Protein AF-A0A966C659-F1 (afdb_monomer_lite)

pLDDT: mean 93.33, std 7.47, range [55.06, 97.69]

Foldseek 3Di:
DVLLVLCPPCSVVDPDDAFADPVRPHGDVVCVVVVPPAPPWDQAPVRDIDHDHDHPVVVCVRHVHDDDPPD

Radius of gyration: 13.42 Å; chains: 1; bounding box: 25×24×36 Å

Sequence (71 aa):
QAQKALFGKSVKLLPYVECSKPDGQSQTQICEDKKITGYPTWEFADGSRESGELSLATLATKTGCTYEDNN

Structure (mmCIF, N/CA/C/O backbone):
data_AF-A0A966C659-F1
#
_entry.id   AF-A0A966C659-F1
#
loop_
_atom_site.group_PDB
_atom_site.id
_atom_site.type_symbol
_atom_site.label_atom_id
_atom_site.label_alt_id
_atom_site.label_comp_id
_atom_site.label_asym_id
_atom_site.label_entity_id
_atom_site.label_seq_id
_atom_site.pdbx_PDB_ins_code
_atom_site.Cartn_x
_atom_site.Cartn_y
_atom_site.Cartn_z
_atom_site.occupancy
_atom_site.B_iso_or_equiv
_atom_site.auth_seq_id
_atom_site.auth_comp_id
_atom_site.auth_asym_id
_atom_site.auth_atom_id
_atom_site.pdbx_PDB_model_num
ATOM 1 N N . GLN A 1 1 ? -4.113 7.590 -0.579 1.00 76.69 1 GLN A N 1
ATOM 2 C CA . GLN A 1 1 ? -2.959 6.677 -0.415 1.00 76.69 1 GLN A CA 1
ATOM 3 C C . GLN A 1 1 ? -2.090 6.785 -1.660 1.00 76.69 1 GLN A C 1
ATOM 5 O O . GLN A 1 1 ? -2.649 6.697 -2.748 1.00 76.69 1 GLN A O 1
ATOM 10 N N . ALA A 1 2 ? -0.784 7.011 -1.514 1.00 90.31 2 ALA A N 1
ATOM 11 C CA . ALA A 1 2 ? 0.120 7.276 -2.639 1.00 90.31 2 ALA A CA 1
ATOM 12 C C . ALA A 1 2 ? 0.292 6.054 -3.573 1.00 90.31 2 ALA A C 1
ATOM 14 O O . ALA A 1 2 ? 0.127 6.200 -4.781 1.00 90.31 2 ALA A O 1
ATOM 15 N N . GLN A 1 3 ? 0.350 4.834 -3.027 1.00 95.75 3 GLN A N 1
ATOM 16 C CA . GLN A 1 3 ? 0.303 3.588 -3.809 1.00 95.75 3 GLN A CA 1
ATOM 17 C C . GLN A 1 3 ? -0.831 3.530 -4.848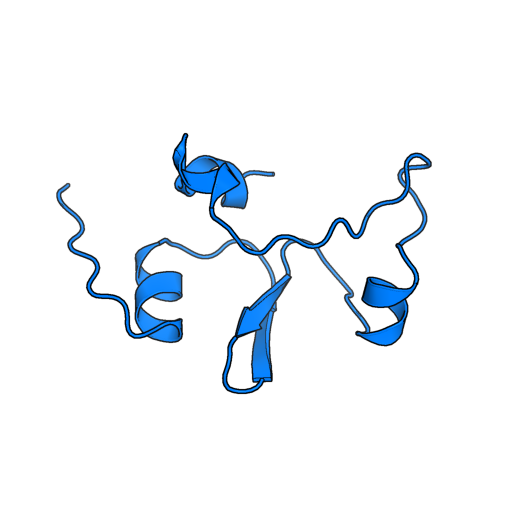 1.00 95.75 3 GLN A C 1
ATOM 19 O O . GLN A 1 3 ? -0.614 3.099 -5.977 1.00 95.75 3 GLN A O 1
ATOM 24 N N . LYS A 1 4 ? -2.051 3.953 -4.482 1.00 94.75 4 LYS A N 1
ATOM 25 C CA . LYS A 1 4 ? -3.218 3.948 -5.383 1.00 94.75 4 LYS A CA 1
ATOM 26 C C . LYS A 1 4 ? -3.053 4.930 -6.547 1.00 94.75 4 LYS A C 1
ATOM 28 O O . LYS A 1 4 ? -3.584 4.678 -7.625 1.00 94.75 4 LYS A O 1
ATOM 33 N N . ALA A 1 5 ? -2.326 6.029 -6.339 1.00 95.62 5 ALA A N 1
ATOM 34 C CA . ALA A 1 5 ? -2.108 7.048 -7.360 1.00 95.62 5 ALA A CA 1
ATOM 35 C C . ALA A 1 5 ? -1.253 6.525 -8.525 1.00 95.62 5 ALA A C 1
ATOM 37 O O . ALA A 1 5 ? -1.527 6.884 -9.668 1.00 95.62 5 ALA A O 1
ATOM 38 N N . LEU A 1 6 ? -0.307 5.612 -8.258 1.00 94.81 6 LEU A N 1
ATOM 39 C CA . LEU A 1 6 ? 0.550 4.995 -9.281 1.00 94.81 6 LEU A CA 1
ATOM 40 C C . LEU A 1 6 ? -0.247 4.261 -10.373 1.00 94.81 6 LEU A C 1
ATOM 42 O O . LEU A 1 6 ? 0.196 4.175 -11.510 1.00 94.81 6 LEU A O 1
ATOM 46 N N . PHE A 1 7 ? -1.445 3.765 -10.055 1.00 94.94 7 PHE A N 1
ATOM 47 C CA . PHE A 1 7 ? -2.293 3.038 -11.005 1.00 94.94 7 PHE A CA 1
ATOM 48 C C . PHE A 1 7 ? -3.255 3.938 -11.792 1.00 94.94 7 PHE A C 1
ATOM 50 O O . PHE A 1 7 ? -3.965 3.456 -12.681 1.00 94.94 7 PHE A O 1
ATOM 57 N N . GLY A 1 8 ? -3.335 5.232 -11.465 1.00 95.44 8 GLY A N 1
ATOM 58 C CA . GLY A 1 8 ? -4.243 6.178 -12.111 1.00 95.44 8 GLY A CA 1
ATOM 59 C C . GLY A 1 8 ? -5.683 5.654 -12.201 1.00 95.44 8 GLY A C 1
ATOM 60 O O . GLY A 1 8 ? -6.260 5.172 -11.228 1.00 95.44 8 GLY A O 1
ATOM 61 N N . LYS A 1 9 ? -6.278 5.708 -13.400 1.00 96.56 9 LYS A N 1
ATOM 62 C CA . LYS A 1 9 ? -7.656 5.229 -13.645 1.00 96.56 9 LYS A CA 1
ATOM 63 C C . LYS A 1 9 ? -7.815 3.713 -13.492 1.00 96.56 9 LYS A C 1
ATOM 65 O O . LYS A 1 9 ? -8.936 3.244 -13.286 1.00 96.56 9 LYS A O 1
ATOM 70 N N . SER A 1 10 ? -6.723 2.958 -13.589 1.00 95.44 10 SER A N 1
ATOM 71 C CA . SER A 1 10 ? -6.717 1.499 -13.467 1.00 95.44 10 SER A CA 1
ATOM 72 C C . SER A 1 10 ? -6.762 1.032 -12.016 1.00 95.44 10 SER A C 1
ATOM 74 O O . SER A 1 10 ? -6.983 -0.150 -11.782 1.00 95.44 10 SER A O 1
ATOM 76 N N . VAL A 1 11 ? -6.657 1.938 -11.035 1.00 96.44 11 VAL A N 1
ATOM 77 C CA . VAL A 1 11 ? -6.782 1.609 -9.602 1.00 96.44 11 VAL A CA 1
ATOM 78 C C . VAL A 1 11 ? -8.062 0.829 -9.280 1.00 96.44 11 VAL A C 1
ATOM 80 O O . VAL A 1 11 ? -8.063 -0.027 -8.405 1.00 96.44 11 VAL A O 1
ATOM 83 N N . LYS A 1 12 ? -9.143 1.070 -10.032 1.00 95.62 12 LYS A N 1
ATOM 84 C CA . LYS A 1 12 ? -10.430 0.372 -9.891 1.00 95.62 12 LYS A CA 1
ATOM 85 C C . LYS A 1 12 ? -10.381 -1.121 -10.242 1.00 95.62 12 LYS A C 1
ATOM 87 O O . LYS A 1 12 ? -11.336 -1.831 -9.961 1.00 95.62 12 LYS A O 1
ATOM 92 N N . LEU A 1 13 ? -9.319 -1.564 -10.915 1.00 95.94 13 LEU A N 1
ATOM 93 C CA . LEU A 1 13 ? -9.097 -2.957 -11.299 1.00 95.94 13 LEU A CA 1
ATOM 94 C C . LEU A 1 13 ? -8.289 -3.722 -10.245 1.00 95.94 13 LEU A C 1
ATOM 96 O O . LEU A 1 13 ? -8.171 -4.939 -10.346 1.00 95.94 13 LEU A O 1
ATOM 100 N N . LEU A 1 14 ? -7.718 -3.029 -9.254 1.00 94.94 14 LEU A N 1
ATOM 101 C CA . LEU A 1 14 ? -6.961 -3.684 -8.199 1.00 94.94 14 LEU A CA 1
ATOM 102 C C . LEU A 1 14 ? -7.887 -4.494 -7.290 1.00 94.94 14 LEU A C 1
ATOM 104 O O . LEU A 1 14 ? -8.883 -3.951 -6.800 1.00 94.94 14 LEU A O 1
ATOM 108 N N . PRO A 1 15 ? -7.517 -5.742 -6.963 1.00 95.19 15 PRO A N 1
ATOM 109 C CA . PRO A 1 15 ? -8.035 -6.399 -5.776 1.00 95.19 15 PRO A CA 1
ATOM 110 C C . PRO A 1 15 ? -7.682 -5.540 -4.558 1.00 95.19 15 PRO A C 1
ATOM 112 O O . PRO A 1 15 ? -6.510 -5.319 -4.254 1.00 95.19 15 PRO A O 1
ATOM 115 N N . TYR A 1 16 ? -8.699 -5.009 -3.885 1.00 95.88 16 TYR A N 1
ATOM 116 C CA . TYR A 1 16 ? -8.534 -4.114 -2.746 1.00 95.88 16 TYR A CA 1
ATOM 117 C C . TYR A 1 16 ? -9.428 -4.559 -1.596 1.00 95.88 16 TYR A C 1
ATOM 119 O O . TYR A 1 16 ? -10.612 -4.832 -1.787 1.00 95.88 16 TYR A O 1
ATOM 127 N N . VAL A 1 17 ? -8.855 -4.584 -0.396 1.00 96.75 17 VAL A N 1
ATOM 128 C CA . VAL A 1 17 ? -9.579 -4.810 0.853 1.00 96.75 17 VAL A CA 1
ATOM 129 C C . VAL A 1 17 ? -9.483 -3.533 1.676 1.00 96.75 17 VAL A C 1
ATOM 131 O O . VAL A 1 17 ? -8.385 -3.057 1.956 1.00 96.75 17 VAL A O 1
ATOM 134 N N . GLU A 1 18 ? -10.634 -2.969 2.047 1.00 95.12 18 GLU A N 1
ATOM 135 C CA . GLU A 1 18 ? -10.677 -1.834 2.965 1.00 95.12 18 GLU A CA 1
ATOM 136 C C . GLU A 1 18 ? -10.384 -2.320 4.384 1.00 95.12 18 GLU A C 1
ATOM 138 O O . GLU A 1 18 ? -11.134 -3.121 4.953 1.00 95.12 18 GLU A O 1
ATOM 143 N N . CYS A 1 19 ? -9.276 -1.841 4.941 1.00 95.75 19 CYS A N 1
ATOM 144 C CA . CYS A 1 19 ? -8.862 -2.210 6.283 1.00 95.75 19 CYS A CA 1
ATOM 145 C C . CYS A 1 19 ? -9.236 -1.163 7.324 1.00 95.75 19 CYS A C 1
ATOM 147 O O . CYS A 1 19 ? -9.376 -1.539 8.478 1.00 95.75 19 CYS A O 1
ATOM 149 N N . SER A 1 20 ? -9.422 0.110 6.970 1.00 94.56 20 SER A N 1
ATOM 150 C CA . SER A 1 20 ? -9.779 1.155 7.932 1.00 94.56 20 SER A CA 1
ATOM 151 C C . SER A 1 20 ? -11.291 1.234 8.121 1.00 94.56 20 SER A C 1
ATOM 153 O O . SER A 1 20 ? -12.046 1.363 7.156 1.00 94.56 20 SER A O 1
ATOM 155 N N . LYS A 1 21 ? -11.754 1.209 9.376 1.00 94.69 21 LYS A N 1
ATOM 156 C CA . LYS A 1 21 ? -13.146 1.556 9.683 1.00 94.69 21 LYS A CA 1
ATOM 157 C C . LYS A 1 21 ? -13.360 3.076 9.572 1.00 94.69 21 LYS A C 1
ATOM 159 O O . LYS A 1 21 ? -12.398 3.843 9.653 1.00 94.69 21 LYS A O 1
ATOM 164 N N . PRO A 1 22 ? -14.617 3.543 9.435 1.00 93.94 22 PRO A N 1
ATOM 165 C CA . PRO A 1 22 ? -14.930 4.975 9.366 1.00 93.94 22 PRO A CA 1
ATOM 166 C C . PRO A 1 22 ? -14.473 5.797 10.580 1.00 93.94 22 PRO A C 1
ATOM 168 O O . PRO A 1 22 ? -14.355 7.013 10.476 1.00 93.94 22 PRO A O 1
ATOM 171 N N . ASP A 1 23 ? -14.216 5.146 11.719 1.00 93.19 23 ASP A N 1
ATOM 172 C CA . ASP A 1 23 ? -13.682 5.782 12.928 1.00 93.19 23 ASP A CA 1
ATOM 173 C C . ASP A 1 23 ? -12.204 6.208 12.802 1.00 93.19 23 ASP A C 1
ATOM 175 O O . ASP A 1 23 ? -11.706 6.953 13.646 1.00 93.19 23 ASP A O 1
ATOM 179 N N . GLY A 1 24 ? -11.498 5.737 11.766 1.00 88.69 24 GLY A N 1
ATOM 180 C CA . GLY A 1 24 ? -10.083 6.011 11.518 1.00 88.69 24 GLY A CA 1
ATOM 181 C C . GLY A 1 24 ? -9.112 5.379 12.521 1.00 88.69 24 GLY A C 1
ATOM 182 O O . GLY A 1 24 ? -7.909 5.596 12.398 1.00 88.69 24 GLY A O 1
ATOM 183 N N . GLN A 1 25 ? -9.602 4.613 13.496 1.00 90.00 25 GLN A N 1
ATOM 184 C CA . GLN A 1 25 ? -8.807 4.039 14.586 1.00 90.00 25 GLN A CA 1
ATOM 185 C C . GLN A 1 25 ? -8.790 2.517 14.545 1.00 90.00 25 GLN A C 1
ATOM 187 O O . GLN A 1 25 ? -7.763 1.909 14.840 1.00 90.00 25 GLN A O 1
ATOM 192 N N . SER A 1 26 ? -9.916 1.896 14.195 1.00 94.81 26 SER A N 1
ATOM 193 C CA . SER A 1 26 ? -10.048 0.447 14.191 1.00 94.81 26 SER A CA 1
ATOM 194 C C . SER A 1 26 ? -9.923 -0.135 12.789 1.00 94.81 26 SER A C 1
ATOM 196 O O . SER A 1 26 ? -10.118 0.545 11.773 1.00 94.81 26 SER A O 1
ATOM 198 N N . GLN A 1 27 ? -9.582 -1.423 12.740 1.00 97.25 27 GLN A N 1
ATOM 199 C CA . GLN A 1 27 ? -9.449 -2.158 11.491 1.00 97.25 27 GLN A CA 1
ATOM 200 C C . GLN A 1 27 ? -10.669 -3.052 11.246 1.00 97.25 27 GLN A C 1
ATOM 202 O O . GLN A 1 27 ? -11.448 -3.354 12.153 1.00 97.25 27 GLN A O 1
ATOM 207 N N . THR A 1 28 ? -10.897 -3.453 10.000 1.00 97.44 28 THR A N 1
ATOM 208 C CA . THR A 1 28 ? -11.890 -4.486 9.684 1.00 97.44 28 THR A CA 1
ATOM 209 C C . THR A 1 28 ? -11.393 -5.854 10.161 1.00 97.44 28 THR A C 1
ATOM 211 O O . THR A 1 28 ? -10.194 -6.127 10.119 1.00 97.44 28 THR A O 1
ATOM 214 N N . GLN A 1 29 ? -12.310 -6.738 10.581 1.00 97.56 29 GLN A N 1
ATOM 215 C CA . GLN A 1 29 ? -11.956 -8.049 11.152 1.00 97.56 29 GLN A CA 1
ATOM 216 C C . GLN A 1 29 ? -11.041 -8.861 10.225 1.00 97.56 29 GLN A C 1
ATOM 218 O O . GLN A 1 29 ? -10.066 -9.446 10.671 1.00 97.56 29 GLN A O 1
ATOM 223 N N . ILE A 1 30 ? -11.294 -8.822 8.912 1.00 97.12 30 ILE A N 1
ATOM 224 C CA . ILE A 1 30 ? -10.461 -9.514 7.920 1.00 97.12 30 ILE A CA 1
ATOM 225 C C . ILE A 1 30 ? -8.992 -9.061 7.956 1.00 97.12 30 ILE A C 1
ATOM 227 O O . ILE A 1 30 ? -8.094 -9.876 7.746 1.00 97.12 30 ILE A O 1
ATOM 231 N N . CYS A 1 31 ? -8.724 -7.782 8.228 1.00 97.19 31 CYS A N 1
ATOM 232 C CA . CYS A 1 31 ? -7.362 -7.261 8.317 1.00 97.19 31 CYS A CA 1
ATOM 233 C C . CYS A 1 31 ? -6.721 -7.560 9.680 1.00 97.19 31 CYS A C 1
ATOM 235 O O . CYS A 1 31 ? -5.518 -7.825 9.729 1.00 97.19 31 CYS A O 1
ATOM 237 N N . GLU A 1 32 ? -7.511 -7.604 10.757 1.00 97.38 32 GLU A N 1
ATOM 238 C CA . GLU A 1 32 ? -7.066 -8.069 12.080 1.00 97.38 32 GLU A CA 1
ATOM 239 C C . GLU A 1 32 ? -6.681 -9.558 12.048 1.00 97.38 32 GLU A C 1
ATOM 241 O O . GLU A 1 32 ? -5.575 -9.920 12.451 1.00 97.38 32 GLU A O 1
ATOM 246 N N . ASP A 1 33 ? -7.531 -10.410 11.469 1.00 97.69 33 ASP A N 1
ATOM 247 C CA . ASP A 1 33 ? -7.301 -11.855 11.322 1.00 97.69 33 ASP A CA 1
ATOM 248 C C . ASP A 1 33 ? -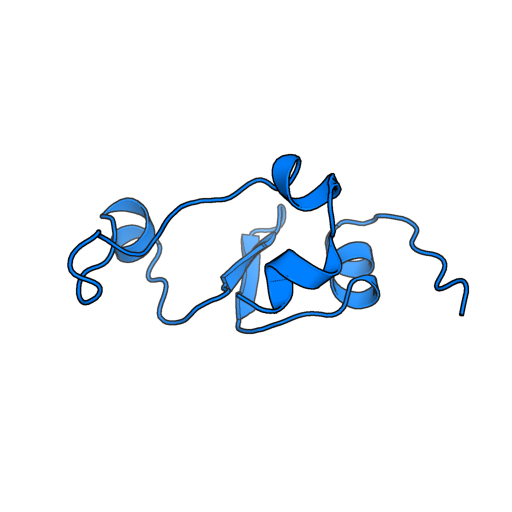6.054 -12.140 10.477 1.00 97.69 33 ASP A C 1
ATOM 250 O O . ASP A 1 33 ? -5.251 -13.026 10.785 1.00 97.69 33 ASP A O 1
ATOM 254 N N . LYS A 1 34 ? -5.848 -11.339 9.424 1.00 96.50 34 LYS A N 1
ATOM 255 C CA . LYS A 1 34 ? -4.638 -11.384 8.595 1.00 96.50 34 LYS A CA 1
ATOM 256 C C . LYS A 1 34 ? -3.420 -10.734 9.250 1.00 96.50 34 LYS A C 1
ATOM 258 O O . LYS A 1 34 ? -2.334 -10.830 8.671 1.00 96.50 34 LYS A O 1
ATOM 263 N N . LYS A 1 35 ? -3.557 -10.133 10.435 1.00 96.62 35 LYS A N 1
ATOM 264 C CA . LYS A 1 35 ? -2.492 -9.454 11.191 1.00 96.62 35 LYS A CA 1
ATOM 265 C C . LYS A 1 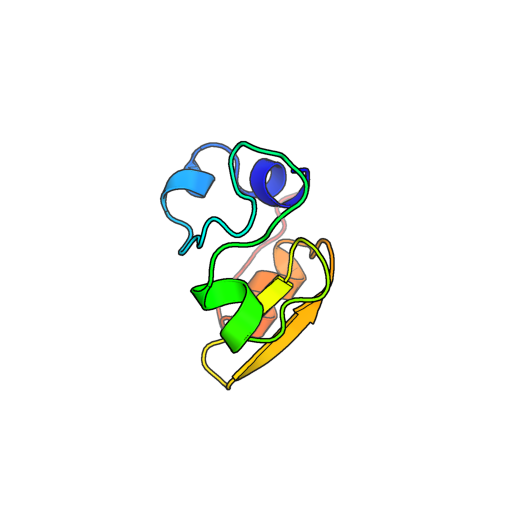35 ? -1.815 -8.340 10.387 1.00 96.62 35 LYS A C 1
ATOM 267 O O . LYS A 1 35 ? -0.588 -8.264 10.333 1.00 96.62 35 LYS A O 1
ATOM 272 N N . ILE A 1 36 ? -2.606 -7.503 9.718 1.00 96.88 36 ILE A N 1
ATOM 273 C CA . ILE A 1 36 ? -2.099 -6.350 8.966 1.00 96.88 36 ILE A CA 1
ATOM 274 C C . ILE A 1 36 ? -1.687 -5.246 9.941 1.00 96.88 36 ILE A C 1
ATOM 276 O O . ILE A 1 36 ? -2.529 -4.641 10.597 1.00 96.88 36 ILE A O 1
ATOM 280 N N . THR A 1 37 ? -0.388 -4.964 10.015 1.00 93.88 37 THR A N 1
ATOM 281 C CA . THR A 1 37 ? 0.191 -4.008 10.975 1.00 93.88 37 THR A CA 1
ATOM 282 C C . THR A 1 37 ? 0.459 -2.619 10.394 1.00 93.88 37 THR A C 1
ATOM 284 O O . THR A 1 37 ? 0.794 -1.702 11.140 1.00 93.88 37 THR A O 1
ATOM 287 N N . GLY A 1 38 ? 0.318 -2.436 9.079 1.00 93.44 38 GLY A N 1
ATOM 288 C CA . GLY A 1 38 ? 0.563 -1.161 8.408 1.00 93.44 38 GLY A CA 1
ATOM 289 C C . GLY A 1 38 ? -0.075 -1.099 7.025 1.00 93.44 38 GLY A C 1
ATOM 290 O O . GLY A 1 38 ? -0.520 -2.111 6.492 1.00 93.44 38 GLY A O 1
ATOM 291 N N . TYR A 1 39 ? -0.135 0.103 6.446 1.00 93.56 39 TYR A N 1
ATOM 292 C CA . TYR A 1 39 ? -0.753 0.333 5.140 1.00 93.56 39 TYR A CA 1
ATOM 293 C C . TYR A 1 39 ? 0.176 1.105 4.188 1.00 93.56 39 TYR A C 1
ATOM 295 O O . TYR A 1 39 ? 0.780 2.090 4.612 1.00 93.56 39 TYR A O 1
ATOM 303 N N . PRO A 1 40 ? 0.219 0.755 2.886 1.00 96.06 40 PRO A N 1
ATOM 304 C CA . PRO A 1 40 ? -0.340 -0.474 2.317 1.00 96.06 40 PRO A CA 1
ATOM 305 C C . PRO A 1 40 ? 0.382 -1.732 2.827 1.00 96.06 40 PRO A C 1
ATOM 307 O O . PRO A 1 40 ? 1.538 -1.668 3.236 1.00 96.06 40 PRO A O 1
ATOM 310 N N . THR A 1 41 ? -0.293 -2.876 2.731 1.00 97.38 41 THR A N 1
ATOM 311 C CA . THR A 1 41 ? 0.343 -4.198 2.708 1.00 97.38 41 THR A CA 1
ATOM 312 C C . THR A 1 41 ? -0.126 -4.909 1.449 1.00 97.38 41 THR A C 1
ATOM 314 O O . THR A 1 41 ? -1.325 -4.965 1.175 1.00 97.38 41 THR A O 1
ATOM 317 N N . TRP A 1 42 ? 0.824 -5.445 0.694 1.00 97.25 42 TRP A N 1
ATOM 318 C CA . TRP A 1 42 ? 0.589 -6.305 -0.454 1.00 97.25 42 TRP A CA 1
ATOM 319 C C . TRP A 1 42 ? 0.746 -7.760 -0.025 1.00 97.25 42 TRP A C 1
ATOM 321 O O . TRP A 1 42 ? 1.729 -8.109 0.623 1.00 97.25 42 TRP A O 1
ATOM 331 N N . GLU A 1 43 ? -0.219 -8.602 -0.382 1.00 97.19 43 GLU A N 1
ATOM 332 C CA . GLU A 1 43 ? -0.145 -10.059 -0.253 1.00 97.19 43 GLU A CA 1
ATOM 333 C C . GLU A 1 43 ? -0.239 -10.645 -1.661 1.00 97.19 43 GLU A C 1
ATOM 335 O O . GLU A 1 43 ? -1.187 -10.351 -2.394 1.00 97.19 43 GLU A O 1
ATOM 340 N N . PHE A 1 44 ? 0.770 -11.412 -2.059 1.00 96.62 44 PHE A N 1
ATOM 341 C CA . PHE A 1 44 ? 0.888 -11.968 -3.404 1.00 96.62 44 PHE A CA 1
ATOM 342 C C . PHE A 1 44 ? 0.333 -13.394 -3.467 1.00 96.62 44 PHE A C 1
ATOM 344 O O . PHE A 1 44 ? 0.067 -14.027 -2.446 1.00 96.62 44 PHE A O 1
ATOM 351 N N . ALA A 1 45 ? 0.141 -13.908 -4.685 1.00 95.50 45 ALA A N 1
ATOM 352 C CA . ALA A 1 45 ? -0.468 -15.222 -4.912 1.00 95.50 45 ALA A CA 1
ATOM 353 C C . ALA A 1 45 ? 0.340 -16.388 -4.311 1.00 95.50 45 ALA A C 1
ATOM 355 O O . ALA A 1 45 ? -0.228 -17.432 -4.001 1.00 95.50 45 ALA A O 1
ATOM 356 N N . ASP A 1 46 ? 1.646 -16.203 -4.122 1.00 95.00 46 ASP A N 1
ATOM 357 C CA . ASP A 1 46 ? 2.540 -17.154 -3.456 1.00 95.00 46 ASP A CA 1
ATOM 358 C C . ASP A 1 46 ? 2.483 -17.075 -1.916 1.00 95.00 46 ASP A C 1
ATOM 360 O O . ASP A 1 46 ? 3.178 -17.820 -1.227 1.00 95.00 46 ASP A O 1
ATOM 364 N N . GLY A 1 47 ? 1.663 -16.175 -1.363 1.00 95.38 47 GLY A N 1
ATOM 365 C CA . GLY A 1 47 ? 1.541 -15.915 0.070 1.00 95.38 47 GLY A CA 1
ATOM 366 C C . GLY A 1 47 ? 2.615 -14.982 0.635 1.00 95.38 47 GLY A C 1
ATOM 367 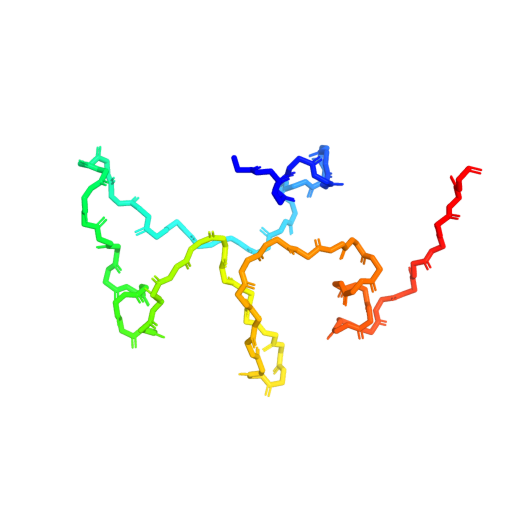O O . GLY A 1 47 ? 2.556 -14.647 1.822 1.00 95.38 47 GLY A O 1
ATOM 368 N N . SER A 1 48 ? 3.578 -14.532 -0.178 1.00 96.50 48 SER A N 1
ATOM 369 C CA . SER A 1 48 ? 4.558 -13.535 0.249 1.00 96.50 48 SER A CA 1
ATOM 370 C C . SER A 1 48 ? 3.884 -12.186 0.506 1.00 96.50 48 SER A C 1
ATOM 372 O O . SER A 1 48 ? 2.852 -11.851 -0.086 1.00 96.50 48 SER A O 1
ATOM 374 N N . ARG A 1 49 ? 4.458 -11.406 1.427 1.00 97.62 49 ARG A N 1
ATOM 375 C CA . ARG A 1 49 ? 3.936 -10.094 1.814 1.00 97.62 49 ARG A CA 1
ATOM 376 C C . ARG A 1 49 ? 5.010 -9.030 1.745 1.00 97.62 49 ARG A C 1
ATOM 378 O O . ARG A 1 49 ? 6.147 -9.274 2.130 1.00 97.62 49 ARG A O 1
ATOM 385 N N . GLU A 1 50 ? 4.605 -7.846 1.317 1.00 97.56 50 GLU A N 1
ATOM 386 C CA . GLU A 1 50 ? 5.435 -6.646 1.309 1.00 97.56 50 GLU A CA 1
ATOM 387 C C . GLU A 1 50 ? 4.647 -5.501 1.945 1.00 97.56 50 GLU A C 1
ATOM 389 O O . GLU A 1 50 ? 3.449 -5.335 1.698 1.00 97.56 50 GLU A O 1
ATOM 394 N N . SER A 1 51 ? 5.315 -4.711 2.777 1.00 96.25 51 SER A N 1
ATOM 395 C CA . SER A 1 51 ? 4.707 -3.579 3.474 1.00 96.25 51 SER A CA 1
ATOM 396 C C . SER A 1 51 ? 5.195 -2.265 2.886 1.00 96.25 51 SER A C 1
ATOM 398 O O . SER A 1 51 ? 6.357 -2.134 2.512 1.00 96.25 51 SER A O 1
ATOM 400 N N . GLY A 1 52 ? 4.317 -1.268 2.875 1.00 95.50 52 GLY A N 1
ATOM 401 C CA . GLY A 1 52 ? 4.616 0.050 2.340 1.00 95.50 52 GLY A CA 1
ATOM 402 C C . GLY A 1 52 ? 4.309 0.180 0.852 1.00 95.50 52 GLY A C 1
ATOM 403 O O . GLY A 1 52 ? 3.699 -0.686 0.223 1.00 95.50 52 GLY A O 1
ATOM 404 N N . GLU A 1 53 ? 4.681 1.337 0.315 1.00 97.00 53 GLU A N 1
ATOM 405 C CA . GLU A 1 53 ? 4.519 1.641 -1.099 1.00 97.00 53 GLU A CA 1
ATOM 406 C C . GLU A 1 53 ? 5.583 0.937 -1.945 1.00 97.00 53 GLU A C 1
ATOM 408 O O . GLU A 1 53 ? 6.767 0.956 -1.618 1.00 97.00 53 GLU A O 1
ATOM 413 N N . LEU A 1 54 ? 5.149 0.344 -3.054 1.00 96.88 54 LEU A N 1
ATOM 414 C CA . LEU A 1 54 ? 5.971 -0.354 -4.029 1.00 96.88 54 LEU A CA 1
ATOM 415 C C . LEU A 1 54 ? 5.824 0.303 -5.400 1.00 96.88 54 LEU A C 1
ATOM 417 O O . LEU A 1 54 ? 4.724 0.697 -5.802 1.00 96.88 54 LEU A O 1
ATOM 421 N N . SER A 1 55 ? 6.927 0.355 -6.145 1.00 96.00 55 SER A N 1
ATOM 422 C CA . SER A 1 55 ? 6.917 0.780 -7.544 1.00 96.00 55 SER A CA 1
ATOM 423 C C . SER A 1 55 ? 6.131 -0.202 -8.420 1.00 96.00 55 SER A C 1
ATOM 425 O O . SER A 1 55 ? 6.001 -1.389 -8.098 1.00 96.00 55 SER A O 1
ATOM 427 N N . LEU A 1 56 ? 5.645 0.276 -9.571 1.00 95.25 56 LEU A N 1
ATOM 428 C CA . LEU A 1 56 ? 4.973 -0.581 -10.554 1.00 95.25 56 LEU A CA 1
ATOM 429 C C . LEU A 1 56 ? 5.891 -1.707 -11.055 1.00 95.25 56 LEU A C 1
ATOM 431 O O . LEU A 1 56 ? 5.425 -2.828 -11.220 1.00 95.25 56 LEU A O 1
ATOM 435 N N . ALA A 1 57 ? 7.195 -1.450 -11.203 1.00 95.31 57 ALA A N 1
ATOM 436 C CA . ALA A 1 57 ? 8.177 -2.461 -11.595 1.00 95.31 57 ALA A CA 1
ATOM 437 C C . ALA A 1 57 ? 8.319 -3.594 -10.557 1.00 95.31 57 ALA A C 1
ATOM 439 O O . ALA A 1 57 ? 8.348 -4.774 -10.919 1.00 95.31 57 ALA A O 1
ATOM 440 N N . THR A 1 58 ? 8.350 -3.263 -9.260 1.00 95.56 58 THR A N 1
ATOM 441 C CA . THR A 1 58 ? 8.384 -4.274 -8.188 1.00 95.56 58 THR A CA 1
ATOM 442 C C . THR A 1 58 ? 7.101 -5.099 -8.180 1.00 95.56 58 THR A C 1
ATOM 444 O O . THR A 1 58 ? 7.151 -6.328 -8.106 1.00 95.56 58 THR A O 1
ATOM 447 N N . LEU A 1 59 ? 5.948 -4.438 -8.304 1.00 96.25 59 LEU A N 1
ATOM 448 C CA . LEU A 1 59 ? 4.646 -5.102 -8.369 1.00 96.25 59 LEU A CA 1
ATOM 449 C C . LEU A 1 59 ? 4.537 -6.024 -9.588 1.00 96.25 59 LEU A C 1
ATOM 451 O O . LEU A 1 59 ? 4.052 -7.147 -9.466 1.00 96.25 59 LEU A O 1
ATOM 455 N N . ALA A 1 60 ? 5.033 -5.588 -10.745 1.00 95.56 60 ALA A N 1
ATOM 456 C CA . ALA A 1 60 ? 5.069 -6.386 -11.963 1.00 95.56 60 ALA A CA 1
ATOM 457 C C . ALA A 1 60 ? 5.941 -7.636 -11.794 1.00 95.56 60 ALA A C 1
ATOM 459 O O . ALA A 1 60 ? 5.486 -8.744 -12.067 1.00 95.56 60 ALA A O 1
ATOM 460 N N . THR A 1 61 ? 7.136 -7.479 -11.219 1.00 94.44 61 THR A N 1
ATOM 461 C CA . THR A 1 61 ? 8.040 -8.599 -10.912 1.00 94.44 61 THR A CA 1
ATOM 462 C C . THR A 1 61 ? 7.375 -9.624 -9.991 1.00 94.44 61 THR A C 1
ATOM 464 O O . THR A 1 61 ? 7.404 -10.820 -10.274 1.00 94.44 61 THR A O 1
ATOM 467 N N . LYS A 1 62 ? 6.715 -9.172 -8.916 1.00 95.56 62 LYS A N 1
ATOM 468 C CA . LYS A 1 62 ? 6.023 -10.050 -7.954 1.00 95.56 62 LYS A CA 1
ATOM 469 C C . LYS A 1 62 ? 4.778 -10.734 -8.529 1.00 95.56 62 LYS A C 1
ATOM 471 O O . LYS A 1 62 ? 4.352 -11.756 -8.004 1.00 95.56 62 LYS A O 1
ATOM 476 N N . THR A 1 63 ? 4.184 -10.179 -9.584 1.00 95.06 63 THR A N 1
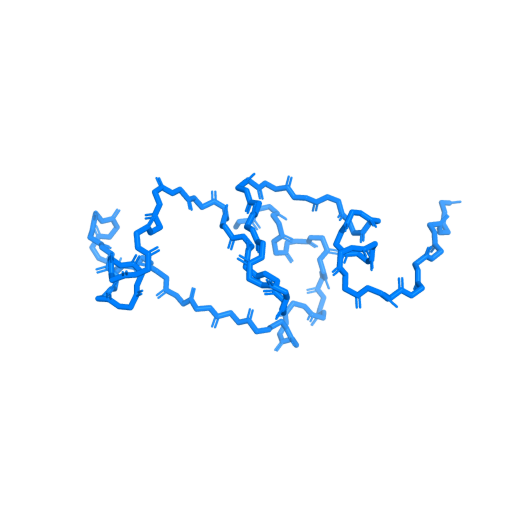ATOM 477 C CA . THR A 1 63 ? 2.969 -10.715 -10.223 1.00 95.06 63 THR A CA 1
ATOM 478 C C . THR A 1 63 ? 3.245 -11.446 -11.536 1.00 95.06 63 THR A C 1
ATOM 480 O O . THR A 1 63 ? 2.311 -11.958 -12.149 1.00 95.06 63 THR A O 1
ATOM 483 N N . GLY A 1 64 ? 4.507 -11.512 -11.975 1.00 92.88 64 GLY A N 1
ATOM 484 C CA . GLY A 1 64 ? 4.881 -12.087 -13.269 1.00 92.88 64 GLY A CA 1
ATOM 485 C C . GLY A 1 64 ? 4.360 -11.288 -14.468 1.00 92.88 64 GLY A C 1
ATOM 486 O O . GLY A 1 64 ? 4.245 -11.831 -15.564 1.00 92.88 64 GLY A O 1
ATOM 487 N N . CYS A 1 65 ? 4.014 -10.015 -14.268 1.00 89.75 65 CYS A N 1
ATOM 488 C CA . CYS A 1 65 ? 3.552 -9.122 -15.322 1.00 89.75 65 CYS A CA 1
ATOM 489 C C . CYS A 1 65 ? 4.749 -8.500 -16.053 1.00 89.75 65 CYS A C 1
ATOM 491 O O . CYS A 1 65 ? 5.733 -8.105 -15.426 1.00 89.75 65 CYS A O 1
ATOM 493 N N . THR A 1 66 ? 4.662 -8.365 -17.375 1.00 89.19 66 THR A N 1
ATOM 494 C CA . THR A 1 66 ? 5.636 -7.583 -18.142 1.00 89.19 66 THR A CA 1
ATOM 495 C C . THR A 1 66 ? 5.345 -6.096 -17.946 1.00 89.19 66 THR A C 1
ATOM 497 O O . THR A 1 66 ? 4.248 -5.632 -18.251 1.00 89.19 66 THR A O 1
ATOM 500 N N . TYR A 1 67 ? 6.321 -5.349 -17.431 1.00 85.06 67 TYR A N 1
ATOM 501 C CA . TYR A 1 67 ? 6.237 -3.899 -17.267 1.00 85.06 67 TYR A CA 1
ATOM 502 C C . TYR A 1 67 ? 7.409 -3.238 -17.986 1.00 85.06 67 TYR A C 1
ATOM 504 O O . TYR A 1 67 ? 8.566 -3.506 -17.667 1.00 85.06 67 TYR A O 1
ATOM 512 N N . GLU A 1 68 ? 7.091 -2.385 -18.954 1.00 80.00 68 GLU A N 1
ATOM 513 C CA . GLU A 1 68 ? 8.057 -1.547 -19.655 1.00 80.00 68 GLU A CA 1
ATOM 514 C C . GLU A 1 68 ? 7.907 -0.120 -19.139 1.00 80.00 68 GLU A C 1
ATOM 516 O O . GLU A 1 68 ? 6.861 0.513 -19.315 1.00 80.00 68 GLU A O 1
ATOM 521 N N . ASP A 1 69 ? 8.947 0.367 -18.465 1.00 70.44 69 ASP A N 1
ATOM 522 C CA . ASP A 1 69 ? 8.990 1.741 -17.983 1.00 70.44 69 ASP A CA 1
ATOM 523 C C . ASP A 1 69 ? 9.326 2.657 -1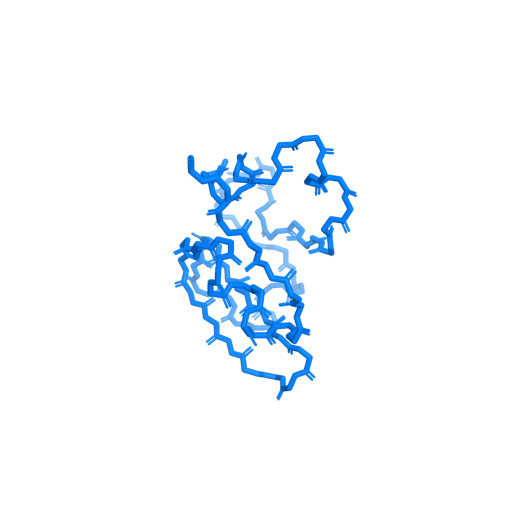9.164 1.00 70.44 69 ASP A C 1
ATOM 525 O O . ASP A 1 69 ? 10.487 2.898 -19.493 1.00 70.44 69 ASP A O 1
ATOM 529 N N . ASN A 1 70 ? 8.286 3.097 -19.870 1.00 62.94 70 ASN A N 1
ATOM 530 C CA . ASN A 1 70 ? 8.405 4.054 -20.964 1.00 62.94 70 ASN A CA 1
ATOM 531 C C . ASN A 1 70 ? 8.555 5.461 -20.374 1.00 62.94 70 ASN A C 1
ATOM 533 O O . ASN A 1 70 ? 7.582 6.214 -20.320 1.00 62.94 70 ASN A O 1
ATOM 537 N N . ASN A 1 71 ? 9.754 5.757 -19.867 1.00 55.06 71 ASN A N 1
ATOM 538 C CA . ASN A 1 71 ? 10.146 7.078 -19.372 1.00 55.06 71 ASN A CA 1
ATOM 539 C C . ASN A 1 71 ? 10.190 8.118 -20.499 1.00 55.06 71 ASN A C 1
ATOM 541 O O . ASN A 1 71 ? 10.996 7.922 -21.438 1.00 55.06 71 ASN A O 1
#

Secondary structure (DSSP, 8-state):
-HHHHTTGGGGGGS-----B-TTSSPBPHHHHHTT--SSSEEE-TTS-EEES---HHHHHHHHT-------